Protein AF-A0A645G925-F1 (afdb_monomer)

Nearest PDB structures (foldseek):
  3d6w-assembly1_A  TM=7.277E-01  e=9.670E-01  Bacillus cereus ATCC 10987
  5dqr-assembly1_A  TM=7.210E-01  e=1.730E+00  Arabidopsis thaliana
  7zd8-assembly1_A  TM=6.683E-01  e=1.100E+00  Synechocystis sp. PCC 6803
  5dqr-assembly1_C  TM=7.686E-01  e=1.730E+00  Arabidopsis thaliana
  5axa-assembly1_C  TM=7.475E-01  e=2.901E+00  Mus musculus

pLDDT: mean 76.75, st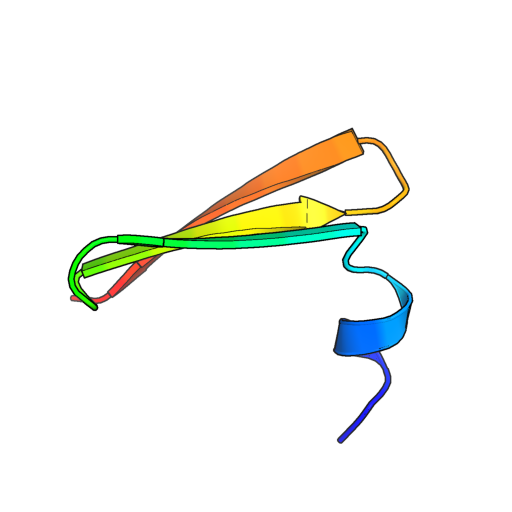d 11.71, range [47.47, 86.88]

Organism: NCBI:txid1076179

Radius of gyration: 9.98 Å; Cα contacts (8 Å, |Δi|>4): 49; chains: 1; bounding box: 23×22×21 Å

Solvent-accessible surface area (backbone atoms only — not comparable to full-atom values): 2158 Å² total; per-residue (Å²): 144,64,71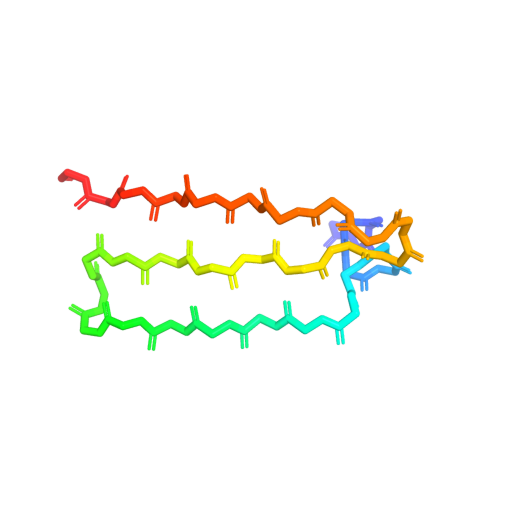,68,67,77,45,48,68,44,78,47,77,46,91,84,40,33,37,41,37,30,31,75,85,72,51,75,45,81,44,73,55,131

Secondary structure (DSSP, 8-state):
--TGGGTEEEEEEETTTEEEEEETTS-EEEEE--

Foldseek 3Di:
DPPVVVQFPDWDDDPVQWIWTQGPVRDIDIDGDD

Structure (mmCIF, N/CA/C/O backbone):
data_AF-A0A645G925-F1
#
_entry.id   AF-A0A645G925-F1
#
loop_
_atom_site.group_PDB
_atom_site.id
_atom_site.type_symbol
_atom_site.label_atom_id
_atom_site.label_alt_id
_atom_site.label_comp_id
_atom_site.label_asym_id
_atom_site.label_entity_id
_atom_site.label_seq_id
_atom_site.pdbx_PDB_ins_code
_atom_site.Cartn_x
_atom_site.Cartn_y
_atom_site.Cartn_z
_atom_site.occupancy
_atom_site.B_iso_or_equiv
_atom_site.auth_seq_id
_atom_site.auth_comp_id
_atom_site.auth_asym_id
_atom_site.auth_atom_id
_atom_site.pdbx_PDB_model_num
ATOM 1 N N . MET A 1 1 ? 6.155 -13.340 6.924 1.00 47.47 1 MET A N 1
ATOM 2 C CA . MET A 1 1 ? 5.188 -12.246 6.690 1.00 47.47 1 MET A CA 1
ATOM 3 C C . MET A 1 1 ? 5.989 -11.037 6.214 1.00 47.47 1 MET A C 1
ATOM 5 O O . MET A 1 1 ? 5.948 -9.995 6.839 1.00 47.47 1 MET A O 1
ATOM 9 N N . ASP A 1 2 ? 6.761 -11.177 5.128 1.00 53.31 2 ASP A N 1
ATOM 10 C CA . ASP A 1 2 ? 7.865 -10.231 4.843 1.00 53.31 2 ASP A CA 1
ATOM 11 C C . ASP A 1 2 ? 8.040 -9.926 3.348 1.00 53.31 2 ASP A C 1
ATOM 13 O O . ASP A 1 2 ? 8.925 -9.170 2.956 1.00 53.31 2 ASP A O 1
ATOM 17 N N . LEU A 1 3 ? 7.196 -10.503 2.483 1.00 51.81 3 LEU A N 1
ATOM 18 C CA .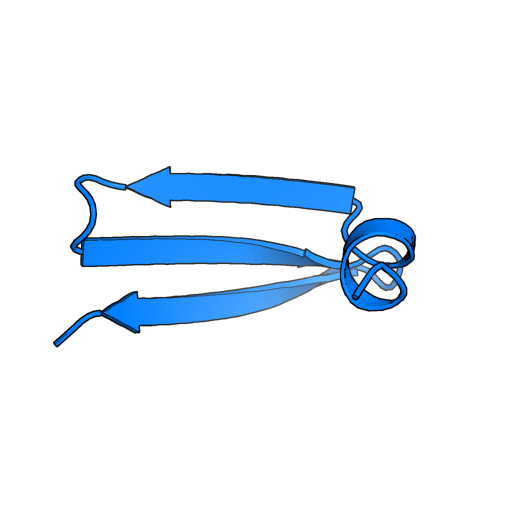 LEU A 1 3 ? 7.320 -10.325 1.034 1.00 51.81 3 LEU A CA 1
ATOM 19 C C . LEU A 1 3 ? 6.842 -8.936 0.579 1.00 51.81 3 LEU A C 1
ATOM 21 O O . LEU A 1 3 ? 7.412 -8.368 -0.346 1.00 51.81 3 LEU A O 1
ATOM 25 N N . PHE A 1 4 ? 5.840 -8.369 1.263 1.00 53.56 4 PHE A N 1
ATOM 26 C CA . PHE A 1 4 ? 5.263 -7.067 0.916 1.00 53.56 4 PHE A CA 1
ATOM 27 C C . PHE A 1 4 ? 6.241 -5.912 1.158 1.00 53.56 4 PHE A C 1
ATOM 29 O O . PHE A 1 4 ? 6.326 -5.013 0.331 1.00 53.56 4 PHE A O 1
ATOM 36 N N . PHE A 1 5 ? 7.061 -5.972 2.212 1.00 54.44 5 PHE A N 1
ATOM 37 C CA . PHE A 1 5 ? 8.035 -4.915 2.509 1.00 54.44 5 PHE A CA 1
ATOM 38 C C . PHE A 1 5 ? 9.160 -4.804 1.472 1.00 54.44 5 PHE A C 1
ATOM 40 O O . PHE A 1 5 ? 9.706 -3.721 1.303 1.00 54.44 5 PHE A O 1
ATOM 47 N N . ARG A 1 6 ? 9.493 -5.877 0.737 1.00 60.59 6 ARG A N 1
ATOM 48 C CA . ARG A 1 6 ? 10.544 -5.818 -0.300 1.00 60.59 6 ARG A CA 1
ATOM 49 C C . ARG A 1 6 ? 10.128 -5.080 -1.572 1.00 60.59 6 ARG A C 1
ATOM 51 O O . ARG A 1 6 ? 11.014 -4.731 -2.342 1.00 60.59 6 ARG A O 1
ATOM 58 N N . ILE A 1 7 ? 8.829 -4.884 -1.811 1.00 71.06 7 ILE A N 1
ATOM 59 C CA . ILE A 1 7 ? 8.309 -4.215 -3.020 1.00 71.06 7 ILE A CA 1
ATOM 60 C C . ILE A 1 7 ? 7.932 -2.756 -2.727 1.00 71.06 7 ILE A C 1
ATOM 62 O O . ILE A 1 7 ? 7.754 -1.967 -3.648 1.00 71.06 7 ILE A O 1
ATOM 66 N N . ILE A 1 8 ? 7.826 -2.377 -1.453 1.00 74.69 8 ILE A N 1
ATOM 67 C CA . ILE A 1 8 ? 7.442 -1.026 -1.053 1.00 74.69 8 ILE A CA 1
ATOM 68 C C . ILE A 1 8 ? 8.682 -0.135 -1.061 1.00 74.69 8 ILE A C 1
ATOM 70 O O . ILE A 1 8 ? 9.640 -0.371 -0.330 1.00 74.69 8 ILE A O 1
ATOM 74 N N . GLU A 1 9 ? 8.639 0.909 -1.877 1.00 77.81 9 GLU A N 1
ATOM 75 C CA . GLU A 1 9 ? 9.656 1.955 -1.919 1.00 77.81 9 GLU A CA 1
ATOM 76 C C . GLU A 1 9 ? 9.432 2.976 -0.800 1.00 77.81 9 GLU A C 1
ATOM 78 O O . GLU A 1 9 ? 10.369 3.401 -0.123 1.00 77.81 9 GLU A O 1
ATOM 83 N N . LYS A 1 10 ? 8.171 3.360 -0.575 1.00 80.00 10 LYS A N 1
ATOM 84 C CA . LYS A 1 10 ? 7.798 4.369 0.416 1.00 80.00 10 LYS A CA 1
ATOM 85 C C . LYS A 1 10 ? 6.416 4.084 0.983 1.00 80.00 10 LYS A C 1
ATOM 87 O O . LYS A 1 10 ? 5.497 3.731 0.256 1.00 80.00 10 LYS A O 1
ATOM 92 N N . MET A 1 11 ? 6.259 4.287 2.285 1.00 81.25 11 MET A N 1
ATOM 93 C CA . MET A 1 11 ? 4.971 4.205 2.969 1.00 81.25 11 MET A CA 1
ATOM 94 C C . MET A 1 11 ? 4.740 5.501 3.743 1.00 81.25 11 MET A C 1
ATOM 96 O O . MET A 1 11 ? 5.606 5.927 4.507 1.00 81.25 11 MET A O 1
ATOM 100 N N . ILE A 1 12 ? 3.584 6.132 3.540 1.00 83.12 12 ILE A N 1
ATOM 101 C CA . ILE A 1 12 ? 3.161 7.334 4.261 1.00 83.12 12 ILE A CA 1
ATOM 102 C C . ILE A 1 12 ? 1.815 7.046 4.917 1.00 83.12 12 ILE A C 1
ATOM 104 O O . ILE A 1 12 ? 0.846 6.714 4.238 1.00 83.12 12 ILE A O 1
ATOM 108 N N . VAL A 1 13 ? 1.752 7.183 6.238 1.00 81.94 13 VAL A N 1
ATOM 109 C CA . VAL A 1 13 ? 0.521 7.005 7.013 1.00 81.94 13 VAL A CA 1
ATOM 110 C C . VAL A 1 13 ? -0.001 8.378 7.419 1.00 81.94 13 VAL A C 1
ATOM 112 O O . VAL A 1 13 ? 0.712 9.158 8.045 1.00 81.94 13 VAL A O 1
ATOM 115 N N . TYR A 1 14 ? -1.249 8.661 7.068 1.00 82.94 14 TYR A N 1
ATOM 116 C CA . TYR A 1 14 ? -1.975 9.877 7.413 1.00 82.94 14 TYR A CA 1
ATOM 117 C C . TYR A 1 14 ? -3.052 9.544 8.450 1.00 82.94 14 TYR A C 1
ATOM 119 O O . TYR A 1 14 ? -4.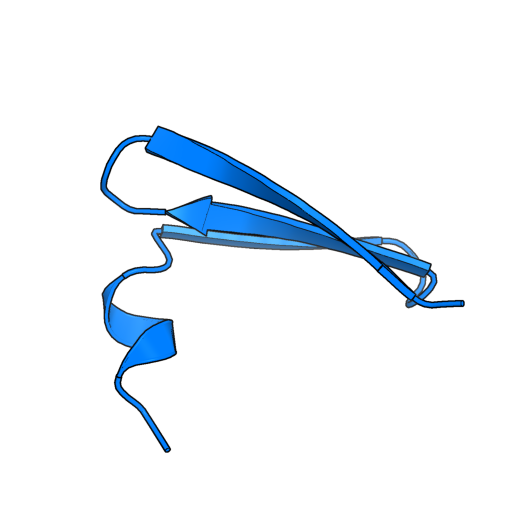032 8.860 8.142 1.00 82.94 14 TYR A O 1
ATOM 127 N N . ASP A 1 15 ? -2.853 10.024 9.681 1.00 79.38 15 ASP A N 1
ATOM 128 C CA . ASP A 1 15 ? -3.828 10.024 10.785 1.00 79.38 15 ASP A CA 1
ATOM 129 C C . ASP A 1 15 ? -4.564 8.695 11.038 1.00 79.38 15 ASP A C 1
ATOM 131 O O . ASP A 1 15 ? -5.718 8.693 11.458 1.00 79.38 15 ASP A O 1
ATOM 135 N N . ASN A 1 16 ? -3.925 7.550 10.764 1.00 72.38 16 ASN A N 1
ATOM 136 C CA . ASN A 1 16 ? -4.544 6.211 10.803 1.00 72.38 16 ASN A CA 1
ATOM 137 C C . ASN A 1 16 ? -5.838 6.072 9.977 1.00 72.38 16 ASN A C 1
ATOM 139 O O . ASN A 1 16 ? -6.567 5.100 10.135 1.00 72.38 16 ASN A O 1
ATOM 143 N N . LYS A 1 17 ? -6.122 7.030 9.095 1.00 79.56 17 LYS A N 1
ATOM 144 C CA . LYS A 1 17 ? -7.291 7.043 8.207 1.00 79.56 17 LYS A CA 1
ATOM 145 C C . LYS A 1 17 ? -6.911 6.691 6.784 1.00 79.56 17 LYS A C 1
ATOM 147 O O . LYS A 1 17 ? -7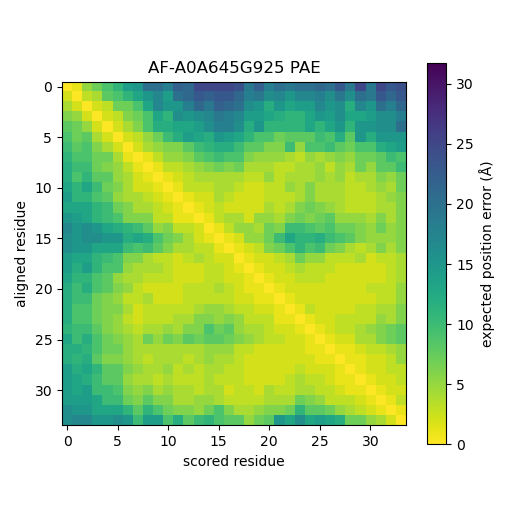.743 6.239 6.005 1.00 79.56 17 LYS A O 1
ATOM 152 N N . LYS A 1 18 ? -5.654 6.939 6.423 1.00 81.94 18 LYS A N 1
ATOM 153 C CA . LYS A 1 18 ? -5.173 6.752 5.065 1.00 81.94 18 LYS A CA 1
ATOM 154 C C . LYS A 1 18 ? -3.720 6.310 5.068 1.00 81.94 18 LYS A C 1
ATOM 156 O O . LYS A 1 18 ? -2.896 6.845 5.801 1.00 81.94 18 LYS A O 1
ATOM 161 N N . ILE A 1 19 ? -3.404 5.344 4.224 1.00 86.88 19 ILE A N 1
ATOM 162 C CA . ILE A 1 19 ? -2.050 4.874 3.968 1.00 86.88 19 ILE A CA 1
ATOM 163 C C . ILE A 1 19 ? -1.801 5.040 2.474 1.00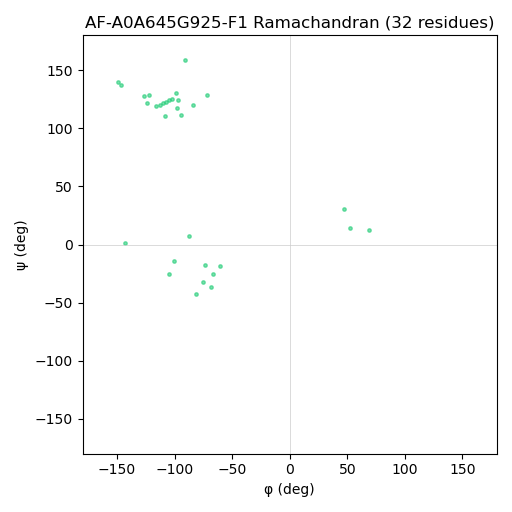 86.88 19 ILE A C 1
ATOM 165 O O . ILE A 1 19 ? -2.594 4.586 1.656 1.00 86.88 19 ILE A O 1
ATOM 169 N N . ILE A 1 20 ? -0.699 5.693 2.122 1.00 86.31 20 ILE A N 1
ATOM 170 C CA . ILE A 1 20 ? -0.200 5.761 0.752 1.00 86.31 20 ILE A CA 1
ATOM 171 C C . ILE A 1 20 ? 1.038 4.881 0.679 1.00 86.31 20 ILE A C 1
ATOM 173 O O . ILE A 1 20 ? 1.993 5.072 1.437 1.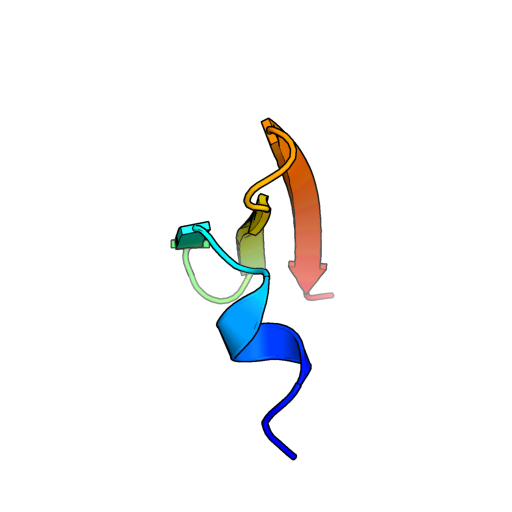00 86.31 20 ILE A O 1
ATOM 177 N N . VAL A 1 21 ? 1.005 3.903 -0.216 1.00 85.50 21 VAL A N 1
ATOM 178 C CA . VAL A 1 21 ? 2.104 2.975 -0.459 1.00 85.50 21 VAL A CA 1
ATOM 179 C C . VAL A 1 21 ? 2.600 3.191 -1.877 1.00 85.50 21 VAL A C 1
ATOM 181 O O . VAL A 1 21 ? 1.857 3.000 -2.833 1.00 85.50 21 VAL A O 1
ATOM 184 N N . THR A 1 22 ? 3.862 3.568 -2.013 1.00 86.00 22 THR A N 1
ATOM 185 C CA . THR A 1 22 ? 4.556 3.618 -3.296 1.00 86.00 22 THR A CA 1
ATOM 186 C C . THR A 1 22 ? 5.349 2.331 -3.453 1.00 86.00 22 THR A C 1
ATOM 188 O O . THR A 1 22 ? 6.160 1.984 -2.589 1.00 86.00 22 THR A O 1
ATOM 191 N N . LEU A 1 23 ? 5.108 1.615 -4.542 1.00 86.31 23 LEU A N 1
ATOM 192 C CA . LEU A 1 23 ? 5.836 0.410 -4.913 1.00 86.31 23 LEU A CA 1
ATOM 193 C C . LEU A 1 23 ? 7.044 0.748 -5.805 1.00 86.31 23 LEU A C 1
ATOM 195 O O . LEU A 1 23 ? 7.079 1.793 -6.452 1.00 86.31 23 LEU A O 1
ATOM 199 N N . LEU A 1 24 ? 8.024 -0.160 -5.867 1.00 85.38 24 LEU A N 1
ATOM 200 C CA . LEU A 1 24 ? 9.254 -0.021 -6.671 1.00 85.38 24 LEU A CA 1
ATOM 201 C C . LEU A 1 24 ? 9.007 0.123 -8.185 1.00 85.38 24 LEU A C 1
ATOM 203 O O . LEU A 1 24 ? 9.890 0.544 -8.930 1.00 85.38 24 LEU A O 1
ATOM 207 N N . ASP A 1 25 ? 7.823 -0.254 -8.660 1.00 84.44 25 ASP A N 1
ATOM 208 C CA . ASP A 1 25 ? 7.387 -0.095 -10.050 1.00 84.44 25 ASP A CA 1
ATOM 209 C C . ASP A 1 25 ? 6.732 1.274 -10.320 1.00 84.44 25 ASP A C 1
ATOM 211 O O . ASP A 1 25 ? 6.243 1.512 -11.424 1.00 84.44 25 ASP A O 1
ATOM 215 N N . ARG A 1 26 ? 6.774 2.189 -9.337 1.00 81.19 26 ARG A N 1
ATOM 216 C CA . ARG A 1 26 ? 6.110 3.505 -9.312 1.00 81.19 26 ARG A CA 1
ATOM 217 C C . ARG A 1 26 ? 4.587 3.446 -9.218 1.00 81.19 26 ARG A C 1
ATOM 219 O O . ARG A 1 26 ? 3.936 4.472 -9.407 1.00 81.19 26 ARG A O 1
ATOM 226 N N . THR A 1 27 ? 4.009 2.289 -8.911 1.00 86.00 27 THR A N 1
ATOM 227 C CA . THR A 1 27 ? 2.583 2.198 -8.603 1.00 86.00 27 THR A CA 1
ATOM 228 C C . THR A 1 27 ? 2.317 2.829 -7.237 1.00 86.00 27 THR A C 1
ATOM 230 O O . THR A 1 27 ? 2.961 2.480 -6.245 1.00 86.00 27 THR A O 1
ATOM 233 N N . GLU A 1 28 ? 1.351 3.744 -7.171 1.00 85.25 28 GLU A N 1
ATOM 234 C CA . GLU A 1 28 ? 0.863 4.321 -5.918 1.00 85.25 28 GLU A CA 1
ATOM 235 C C . GLU A 1 28 ? -0.465 3.670 -5.531 1.00 85.25 28 GLU A C 1
ATOM 237 O O . GLU A 1 28 ? -1.416 3.634 -6.312 1.00 85.25 28 GLU A O 1
ATOM 242 N N . ILE A 1 29 ? -0.520 3.132 -4.317 1.00 86.56 29 ILE A N 1
ATOM 243 C CA . ILE A 1 29 ? -1.698 2.483 -3.750 1.00 86.56 29 ILE A CA 1
ATOM 244 C C . ILE A 1 29 ? -2.189 3.338 -2.590 1.00 86.56 29 ILE A C 1
ATOM 246 O O . ILE A 1 29 ? -1.479 3.541 -1.603 1.00 86.56 29 ILE A O 1
ATOM 250 N N . GLU A 1 30 ? -3.425 3.811 -2.701 1.00 85.81 30 GLU A N 1
ATOM 251 C CA . GLU A 1 30 ? -4.118 4.525 -1.637 1.00 85.81 30 GLU A CA 1
ATOM 252 C C . GLU A 1 30 ? -5.044 3.565 -0.893 1.00 85.81 30 GLU A C 1
ATOM 254 O O . GLU A 1 30 ? -5.987 3.016 -1.460 1.00 85.81 30 GLU A O 1
ATOM 259 N N . VAL A 1 31 ? -4.781 3.370 0.394 1.00 84.88 31 VAL A N 1
ATOM 260 C CA . VAL A 1 31 ? -5.609 2.563 1.286 1.00 84.88 31 VAL A CA 1
ATOM 261 C C . VAL A 1 31 ? -6.303 3.506 2.256 1.00 84.88 31 VAL A C 1
ATOM 263 O O . VAL A 1 31 ? -5.641 4.247 2.981 1.00 84.88 31 VAL A O 1
ATOM 266 N N . VAL A 1 32 ? -7.631 3.489 2.272 1.00 83.25 32 VAL A N 1
ATOM 267 C CA . VAL A 1 32 ? -8.441 4.191 3.275 1.00 83.25 32 VAL A CA 1
ATOM 268 C C . VAL A 1 32 ? -8.848 3.167 4.328 1.00 83.25 32 VAL A C 1
ATOM 270 O O . VAL A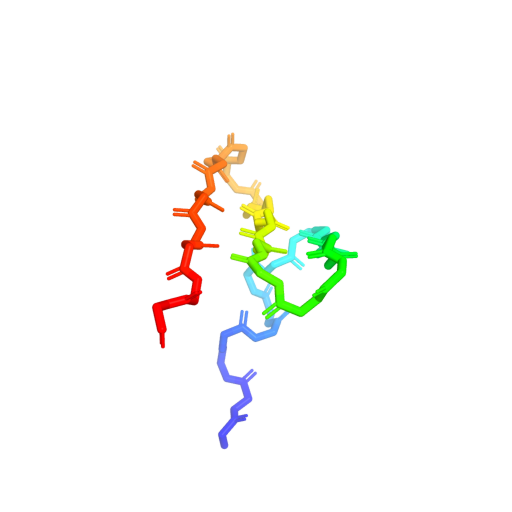 1 32 ? -9.286 2.073 3.981 1.00 83.25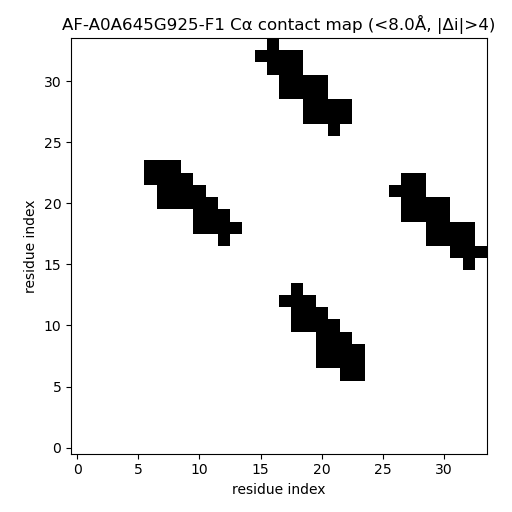 32 VAL A O 1
ATOM 273 N N . ILE A 1 33 ? -8.640 3.497 5.598 1.00 78.94 33 ILE A N 1
ATOM 274 C CA . ILE A 1 33 ? -9.071 2.670 6.726 1.00 78.94 33 ILE A CA 1
ATOM 275 C C . ILE A 1 33 ? -10.440 3.211 7.150 1.00 78.94 33 ILE A C 1
ATOM 277 O O . ILE A 1 33 ? -10.518 4.354 7.605 1.00 78.94 33 ILE A O 1
ATOM 281 N N . GLU A 1 34 ? -11.496 2.422 6.930 1.00 69.56 34 GLU A N 1
ATOM 282 C CA . GLU A 1 34 ? -12.853 2.677 7.452 1.00 69.56 34 GLU A CA 1
ATOM 283 C C . GLU A 1 34 ? -13.001 2.231 8.911 1.00 69.56 34 GLU A C 1
ATOM 285 O O . GLU A 1 34 ? -12.426 1.177 9.279 1.00 69.56 34 GLU A O 1
#

Mean predicted aligned error: 6.76 Å

Sequence (34 aa):
MDLFFRIIEKMIVYDNKKIIVTLLDRTEIEVVIE